Protein AF-R7FHX5-F1 (afdb_monomer)

Mean predicted aligned error: 8.5 Å

Nearest PDB structures (foldseek):
  3cyj-assembly1_A  TM=3.617E-01  e=2.387E-01  Rubrobacter xylanophilus DSM 9941
  2o3o-assembly4_F  TM=4.473E-01  e=1.887E+00  Bacillus subtilis
  4gsk-assembly1_Y  TM=3.388E-01  e=2.536E+00  Saccharomyces cerevisiae S288C

Secondary structure (DSSP, 8-state):
--HHHHHHHHHHHHHHHHHHHHHHHHHHHHHHHHHHH-SS-EEEEEEEEE--EEEEEEETTEEEEEEE--EEEEEEEEEETTEEEEEEEEE-HHHHHH--TT-EET---

Sequence (109 aa):
MKSEKGIIEIFVIGIVIILFIILFTAIGIMIKEEKDYGVKEGQVVDKDYRSAYTTMMSCGKSLIPQYHPESYRIQIQKEIDGKIKSIWVTVDRDTYHKINLGDYYNGME

pLDDT: mean 89.9, std 10.21, range [44.06, 97.56]

Radius of gyration: 21.94 Å; Cα contacts (8 Å, |Δi|>4): 135; chains: 1; bounding box: 64×32×44 Å

Solvent-accessible surface area (backbone atoms only — not comparable to full-atom values): 6445 Å² total; per-residue (Å²): 127,73,65,66,57,54,53,52,51,55,52,49,52,52,51,52,51,51,52,49,52,54,51,53,52,53,52,51,49,54,56,46,53,57,58,75,60,55,74,89,42,26,34,24,76,46,77,50,79,44,76,60,51,72,48,75,44,78,56,92,95,43,75,44,80,44,80,44,74,62,45,36,33,37,29,28,32,42,77,54,97,94,36,83,45,74,50,80,43,80,50,55,68,67,58,55,74,70,58,52,78,70,40,68,41,77,64,83,130

Foldseek 3Di:
DVPVVVVVVVVVVVVVVVVVVVVVVVVVVVVCLVVQVPPPKAFFADKDKDDKDWDWDDDPPDTDIDTDHIWIKTKGWDDDPNDIGIDIDTDDPVCRVPDDGGDIPPDDD

Structure (mmCIF, N/CA/C/O backbone):
data_AF-R7FHX5-F1
#
_entry.id   AF-R7FHX5-F1
#
loop_
_atom_site.group_PDB
_atom_site.id
_atom_site.type_symbol
_atom_site.label_atom_id
_atom_site.label_alt_id
_atom_site.label_comp_id
_atom_site.label_asym_id
_atom_site.label_entity_id
_atom_site.label_seq_id
_atom_site.pdbx_PDB_ins_code
_atom_site.Cartn_x
_atom_site.Cartn_y
_atom_site.Cartn_z
_atom_site.occupancy
_atom_site.B_iso_or_equiv
_atom_site.auth_seq_id
_atom_site.auth_comp_id
_atom_site.auth_asym_id
_atom_site.auth_atom_id
_atom_site.pdbx_PDB_model_num
ATOM 1 N N . MET A 1 1 ? 46.846 21.046 -12.347 1.00 50.06 1 MET A N 1
ATOM 2 C CA . MET A 1 1 ? 45.880 19.967 -12.667 1.00 50.06 1 MET A CA 1
ATOM 3 C C . MET A 1 1 ? 45.615 18.942 -11.552 1.00 50.06 1 MET A C 1
ATOM 5 O O . MET A 1 1 ? 44.652 18.205 -11.694 1.00 50.06 1 MET A O 1
ATOM 9 N N . LYS A 1 2 ? 46.390 18.856 -10.448 1.00 52.00 2 LYS A N 1
ATOM 10 C CA . LYS A 1 2 ? 46.066 17.947 -9.317 1.00 52.00 2 LYS A CA 1
ATOM 11 C C . LYS A 1 2 ? 45.075 18.525 -8.284 1.00 52.00 2 LYS A C 1
ATOM 13 O O . LYS A 1 2 ? 44.373 17.740 -7.663 1.00 52.00 2 LYS A O 1
ATOM 18 N N . SER A 1 3 ? 44.993 19.850 -8.098 1.00 61.25 3 SER A N 1
ATOM 19 C CA . SER A 1 3 ? 44.153 20.444 -7.036 1.00 61.25 3 SER A CA 1
ATOM 20 C C . SER A 1 3 ? 42.660 20.504 -7.377 1.00 61.25 3 SER A C 1
ATOM 22 O O . SER A 1 3 ? 41.838 20.242 -6.509 1.00 61.25 3 SER A O 1
ATOM 24 N N . GLU A 1 4 ? 42.295 20.774 -8.633 1.00 62.59 4 GLU A N 1
ATOM 25 C CA . GLU A 1 4 ? 40.886 20.851 -9.062 1.00 62.59 4 GLU A CA 1
ATOM 26 C C . GLU A 1 4 ? 40.170 19.502 -8.936 1.00 62.59 4 GLU A C 1
ATOM 28 O O . GLU A 1 4 ? 39.026 19.437 -8.495 1.00 62.59 4 GLU A O 1
ATOM 33 N N . LYS A 1 5 ? 40.876 18.407 -9.242 1.00 65.94 5 LYS A N 1
ATOM 34 C CA . LYS A 1 5 ? 40.328 17.049 -9.167 1.00 65.94 5 LYS A CA 1
ATOM 35 C C . LYS A 1 5 ? 40.000 16.635 -7.724 1.00 65.94 5 LYS A C 1
ATOM 37 O O . LYS A 1 5 ? 38.936 16.078 -7.486 1.00 65.94 5 LYS A O 1
ATOM 42 N N . GLY A 1 6 ? 40.863 16.986 -6.765 1.00 70.56 6 GLY A N 1
ATOM 43 C CA . GLY A 1 6 ? 40.639 16.701 -5.341 1.00 70.56 6 GLY A CA 1
ATOM 44 C C . GLY A 1 6 ? 39.491 17.510 -4.725 1.00 70.56 6 GLY A C 1
ATOM 45 O O . GLY A 1 6 ? 38.754 16.994 -3.892 1.00 70.56 6 GLY A O 1
ATOM 46 N N . ILE A 1 7 ? 39.284 18.756 -5.169 1.00 77.50 7 ILE A N 1
ATOM 47 C CA . ILE A 1 7 ? 38.143 19.578 -4.728 1.00 77.50 7 ILE A CA 1
ATOM 48 C C . ILE A 1 7 ? 36.823 18.982 -5.235 1.00 77.50 7 ILE A C 1
ATOM 50 O O . ILE A 1 7 ? 35.862 18.882 -4.473 1.00 77.50 7 ILE A O 1
ATOM 54 N N . ILE A 1 8 ? 36.787 18.541 -6.497 1.00 81.56 8 ILE A N 1
ATOM 55 C CA . ILE A 1 8 ? 35.609 17.884 -7.078 1.00 81.56 8 ILE A CA 1
ATOM 56 C C . ILE A 1 8 ? 35.305 16.572 -6.343 1.00 81.56 8 ILE A C 1
ATOM 58 O O . ILE A 1 8 ? 34.150 16.324 -6.015 1.00 81.56 8 ILE A O 1
ATOM 62 N N . GLU A 1 9 ? 36.313 15.755 -6.025 1.00 81.75 9 GLU A N 1
ATOM 63 C CA . GLU A 1 9 ? 36.123 14.504 -5.273 1.00 81.75 9 GLU A CA 1
ATOM 64 C C . GLU A 1 9 ? 35.524 14.744 -3.877 1.00 81.75 9 GLU A C 1
ATOM 66 O O . GLU A 1 9 ? 34.559 14.076 -3.506 1.00 81.75 9 GLU A O 1
ATOM 71 N N . ILE A 1 10 ? 36.017 15.738 -3.130 1.00 86.12 10 ILE A N 1
ATOM 72 C CA . ILE A 1 10 ? 35.458 16.108 -1.817 1.00 86.12 10 ILE A CA 1
ATOM 73 C C . ILE A 1 10 ? 34.006 16.586 -1.954 1.00 86.12 10 ILE A C 1
ATOM 75 O O . ILE A 1 10 ? 33.146 16.205 -1.157 1.00 86.12 10 ILE A O 1
ATOM 79 N N . PHE A 1 11 ? 33.713 17.385 -2.981 1.00 87.38 11 PHE A N 1
ATOM 80 C CA . PHE A 1 11 ? 32.363 17.875 -3.245 1.00 87.38 11 PHE A CA 1
ATOM 81 C C . PHE A 1 11 ? 31.393 16.734 -3.593 1.00 87.38 11 PHE A C 1
ATOM 83 O O . PHE A 1 11 ? 30.284 16.675 -3.061 1.00 87.38 11 PHE A O 1
ATOM 90 N N . VAL A 1 12 ? 31.832 15.780 -4.419 1.00 91.19 12 VAL A N 1
ATOM 91 C CA . VAL A 1 12 ? 31.056 14.581 -4.767 1.00 91.19 12 VAL A CA 1
ATOM 92 C C . VAL A 1 12 ? 30.789 13.724 -3.530 1.00 91.19 12 VAL A C 1
ATOM 94 O O . VAL A 1 12 ? 29.648 13.324 -3.317 1.00 91.19 12 VAL A O 1
ATOM 97 N N . ILE A 1 13 ? 31.793 13.485 -2.679 1.00 92.31 13 ILE A N 1
ATOM 98 C CA . ILE A 1 13 ? 31.612 12.734 -1.424 1.00 92.31 13 ILE A CA 1
ATOM 99 C C . ILE A 1 13 ? 30.574 13.423 -0.527 1.00 92.31 13 ILE A C 1
ATOM 101 O O . ILE A 1 13 ? 29.687 12.755 0.005 1.00 92.31 13 ILE A O 1
ATOM 105 N N . GLY A 1 14 ? 30.632 14.753 -0.410 1.00 92.56 14 GLY A N 1
ATOM 106 C CA . GLY A 1 14 ? 29.643 15.533 0.336 1.00 92.56 14 GLY A CA 1
ATOM 107 C C . GLY A 1 14 ? 28.217 15.345 -0.192 1.00 92.56 14 GLY A C 1
ATOM 108 O O . GLY A 1 14 ? 27.305 15.077 0.591 1.00 92.56 14 GLY A O 1
ATOM 109 N N . ILE A 1 15 ? 28.025 15.405 -1.515 1.00 94.94 15 ILE A N 1
ATOM 110 C CA . ILE A 1 15 ? 26.717 15.158 -2.147 1.00 94.94 15 ILE A CA 1
ATOM 111 C C . ILE A 1 15 ? 26.230 13.737 -1.863 1.00 94.94 15 ILE A C 1
ATOM 113 O O . ILE A 1 15 ? 25.072 13.555 -1.493 1.00 94.94 15 ILE A O 1
ATOM 117 N N . VAL A 1 16 ? 27.098 12.732 -2.002 1.00 95.00 16 VAL A N 1
ATOM 118 C CA . VAL A 1 16 ? 26.730 11.335 -1.737 1.00 95.00 16 VAL A CA 1
ATOM 119 C C . VAL A 1 16 ? 26.266 11.163 -0.288 1.00 95.00 16 VAL A C 1
ATOM 121 O O . VAL A 1 16 ? 25.229 10.547 -0.057 1.00 95.00 16 VAL A O 1
ATOM 124 N N . ILE A 1 17 ? 26.962 11.762 0.685 1.00 95.06 17 ILE A N 1
ATOM 125 C CA . ILE A 1 17 ? 26.559 11.718 2.100 1.00 95.06 17 ILE A CA 1
ATOM 126 C C . ILE A 1 17 ? 25.185 12.369 2.306 1.00 95.06 17 ILE A C 1
ATOM 128 O O . ILE A 1 17 ? 24.333 11.789 2.978 1.00 95.06 17 ILE A O 1
ATOM 132 N N . ILE A 1 18 ? 24.936 13.536 1.705 1.00 96.19 18 ILE A N 1
ATOM 133 C CA . ILE A 1 18 ? 23.635 14.218 1.798 1.00 96.19 18 ILE A CA 1
ATOM 134 C C . ILE A 1 18 ? 22.519 13.343 1.211 1.00 96.19 18 ILE A C 1
ATOM 136 O O . ILE A 1 18 ? 21.469 13.196 1.835 1.00 96.19 18 ILE A O 1
ATOM 140 N N . LEU A 1 19 ? 22.751 12.713 0.055 1.00 95.50 19 LEU A N 1
ATOM 141 C CA . LEU A 1 19 ? 21.788 11.795 -0.560 1.00 95.50 19 LEU A CA 1
ATOM 142 C C . LEU A 1 19 ? 21.489 10.593 0.341 1.00 95.50 19 LEU A C 1
ATOM 144 O O . LEU A 1 19 ? 20.326 10.218 0.485 1.00 95.50 19 LEU A O 1
ATOM 148 N N . PHE A 1 20 ? 22.505 10.025 0.998 1.00 95.19 20 PHE A N 1
ATOM 149 C CA . PHE A 1 20 ? 22.297 8.956 1.974 1.00 95.19 20 PHE A CA 1
ATOM 150 C C . PHE A 1 20 ? 21.469 9.424 3.171 1.00 95.19 20 PHE A C 1
ATOM 152 O O . PHE A 1 20 ? 20.542 8.722 3.565 1.00 95.19 20 PHE A O 1
ATOM 159 N N . ILE A 1 21 ? 21.748 10.606 3.728 1.00 95.50 21 ILE A N 1
ATOM 160 C CA . ILE A 1 21 ? 20.969 11.156 4.847 1.00 95.50 21 ILE A CA 1
ATOM 161 C C . ILE A 1 21 ? 19.498 11.310 4.448 1.00 95.50 21 ILE A C 1
ATOM 163 O O . ILE A 1 21 ? 18.626 10.879 5.197 1.00 95.50 21 ILE A O 1
ATOM 167 N N . ILE A 1 22 ? 19.217 11.863 3.263 1.00 95.88 22 ILE A N 1
ATOM 168 C CA . ILE A 1 22 ? 17.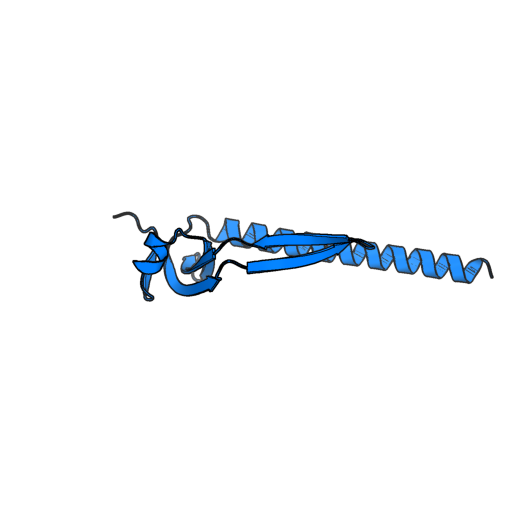848 12.014 2.742 1.00 95.88 22 ILE A CA 1
ATOM 169 C C . ILE A 1 22 ? 17.170 10.648 2.563 1.00 95.88 22 ILE A C 1
ATOM 171 O O . ILE A 1 22 ? 16.005 10.478 2.917 1.00 95.88 22 ILE A O 1
ATOM 175 N N . LEU A 1 23 ? 17.895 9.658 2.040 1.00 94.62 23 LEU A N 1
ATOM 176 C CA . LEU A 1 23 ? 17.366 8.308 1.869 1.00 94.62 23 LEU A CA 1
ATOM 177 C C . LEU A 1 23 ? 16.994 7.677 3.220 1.00 94.62 23 LEU A C 1
ATOM 179 O O . LEU A 1 23 ? 15.892 7.152 3.374 1.00 94.62 23 LEU A O 1
ATOM 183 N N . PHE A 1 24 ? 17.883 7.756 4.213 1.00 94.12 24 PHE A N 1
ATOM 184 C CA . PHE A 1 24 ? 17.634 7.199 5.544 1.00 94.12 24 PHE A CA 1
ATOM 185 C C . PHE A 1 24 ? 16.500 7.917 6.279 1.00 94.12 24 PHE A C 1
ATOM 187 O O . PHE A 1 24 ? 15.690 7.253 6.928 1.00 94.12 24 PHE A O 1
ATOM 194 N N . THR A 1 25 ? 16.398 9.245 6.171 1.00 93.38 25 THR A N 1
ATOM 195 C CA . THR A 1 25 ? 15.290 9.989 6.787 1.00 93.38 25 THR A CA 1
ATOM 196 C C . THR A 1 25 ? 13.952 9.627 6.148 1.00 93.38 25 THR A C 1
ATOM 198 O O . THR A 1 25 ? 12.995 9.386 6.880 1.00 93.38 25 THR A O 1
ATOM 201 N N . ALA A 1 26 ? 13.883 9.492 4.819 1.00 91.62 26 ALA A N 1
ATOM 202 C CA . ALA A 1 26 ? 12.669 9.062 4.124 1.00 91.62 26 ALA A CA 1
ATOM 203 C C . ALA A 1 26 ? 12.217 7.653 4.553 1.00 91.62 26 ALA A C 1
ATOM 205 O O . ALA A 1 26 ? 11.041 7.445 4.854 1.00 91.62 26 ALA A O 1
ATOM 206 N N . ILE A 1 27 ? 13.152 6.699 4.652 1.00 91.94 27 ILE A N 1
ATOM 207 C CA . ILE A 1 27 ? 12.862 5.342 5.146 1.00 91.94 27 ILE A CA 1
ATOM 208 C C . ILE A 1 27 ? 12.362 5.390 6.597 1.00 91.94 27 ILE A C 1
ATOM 210 O O . ILE A 1 27 ? 11.373 4.738 6.933 1.00 91.94 27 ILE A O 1
ATOM 214 N N . GLY A 1 28 ? 13.008 6.190 7.452 1.00 89.56 28 GLY A N 1
ATOM 215 C CA . GLY A 1 28 ? 12.611 6.355 8.850 1.00 89.56 28 GLY A CA 1
ATOM 216 C C . GLY A 1 28 ? 11.200 6.925 9.014 1.00 89.56 28 GLY A C 1
ATOM 217 O O . GLY A 1 28 ? 10.456 6.460 9.877 1.00 89.56 28 GLY A O 1
ATOM 218 N N . ILE A 1 29 ? 10.810 7.885 8.170 1.00 88.25 29 ILE A N 1
ATOM 219 C CA . ILE A 1 29 ? 9.453 8.450 8.158 1.00 88.25 29 ILE A CA 1
ATOM 220 C C . ILE A 1 29 ? 8.429 7.378 7.770 1.00 88.25 29 ILE A C 1
ATOM 222 O O . ILE A 1 29 ? 7.463 7.201 8.505 1.00 88.25 29 ILE A O 1
ATOM 226 N N . MET A 1 30 ? 8.663 6.613 6.696 1.00 84.38 30 MET A N 1
ATOM 227 C CA . MET A 1 30 ? 7.728 5.560 6.264 1.00 84.38 30 MET A CA 1
ATOM 228 C C . MET A 1 30 ? 7.503 4.492 7.343 1.00 84.38 30 MET A C 1
ATOM 230 O O . MET A 1 30 ? 6.364 4.134 7.636 1.00 84.38 30 MET A O 1
ATOM 234 N N . ILE A 1 31 ? 8.577 4.015 7.983 1.00 86.06 31 ILE A N 1
ATOM 235 C CA . ILE A 1 31 ? 8.477 3.026 9.071 1.00 86.06 31 ILE A CA 1
ATOM 236 C C . ILE A 1 31 ? 7.707 3.608 10.261 1.00 86.06 31 ILE A C 1
ATOM 238 O O . ILE A 1 31 ? 6.905 2.915 10.892 1.00 86.06 31 ILE A O 1
ATOM 242 N N . LYS A 1 32 ? 7.954 4.882 10.584 1.00 86.00 32 LYS A N 1
ATOM 243 C CA . LYS A 1 32 ? 7.256 5.563 11.670 1.00 86.00 32 LYS A CA 1
ATOM 244 C C . LYS A 1 32 ? 5.767 5.701 11.368 1.00 86.00 32 LYS A C 1
ATOM 246 O O . LYS A 1 32 ? 4.976 5.396 12.245 1.00 86.00 32 LYS A O 1
ATOM 251 N N . GLU A 1 33 ? 5.382 6.108 10.162 1.00 82.44 33 GLU A N 1
ATOM 252 C CA . GLU A 1 33 ? 3.971 6.224 9.772 1.00 82.44 33 GLU A CA 1
ATOM 253 C C . GLU A 1 33 ? 3.231 4.889 9.886 1.00 82.44 33 GLU A C 1
ATOM 255 O O . GLU A 1 33 ? 2.134 4.845 10.442 1.00 82.44 33 GLU A O 1
ATOM 260 N N . GLU A 1 34 ? 3.847 3.793 9.437 1.00 82.88 34 GLU A N 1
ATOM 261 C CA . GLU A 1 34 ? 3.252 2.460 9.552 1.00 82.88 34 GLU A CA 1
ATOM 262 C C . GLU A 1 34 ? 3.094 2.028 11.018 1.00 82.88 34 GLU A C 1
ATOM 264 O O . GLU A 1 34 ? 2.044 1.513 11.408 1.00 82.88 34 GLU A O 1
ATOM 269 N N . LYS A 1 35 ? 4.099 2.298 11.859 1.00 85.25 35 LYS A N 1
ATOM 270 C CA . LYS A 1 35 ? 4.038 2.007 13.298 1.00 85.25 35 LYS A CA 1
ATOM 271 C C . LYS A 1 35 ? 3.013 2.879 14.027 1.00 85.25 35 LYS A C 1
ATOM 273 O O . LYS A 1 35 ? 2.276 2.376 14.872 1.00 85.25 35 LYS A O 1
ATOM 278 N N . ASP A 1 36 ? 2.963 4.164 13.698 1.00 86.56 36 ASP A N 1
ATOM 279 C CA . ASP A 1 36 ? 2.087 5.165 14.308 1.00 86.56 36 ASP A CA 1
ATOM 280 C C . ASP A 1 36 ? 0.612 4.979 13.911 1.00 86.56 36 ASP A C 1
ATOM 282 O O . ASP A 1 36 ? -0.268 5.535 14.573 1.00 86.56 36 ASP A O 1
ATOM 286 N N . TYR A 1 37 ? 0.331 4.245 12.826 1.00 87.81 37 TYR A N 1
ATOM 287 C CA . TYR A 1 37 ? -1.025 3.829 12.458 1.00 87.81 37 TYR A CA 1
ATOM 288 C C . TYR A 1 37 ? -1.517 2.651 13.322 1.00 87.81 37 TYR A C 1
ATOM 290 O O . TYR A 1 37 ? -2.712 2.526 13.607 1.00 87.81 37 TYR A O 1
ATOM 298 N N . GLY A 1 38 ? -0.594 1.802 13.784 1.00 88.38 38 GLY A N 1
ATOM 299 C CA . GLY A 1 38 ? -0.891 0.653 14.633 1.00 88.38 38 GLY A CA 1
ATOM 300 C C . GLY A 1 38 ? -1.660 -0.442 13.890 1.00 88.38 38 GLY A C 1
ATOM 301 O O . GLY A 1 38 ? -1.289 -0.845 12.787 1.00 88.38 38 GLY A O 1
ATOM 302 N N . VAL A 1 39 ? -2.730 -0.955 14.507 1.00 90.12 39 VAL A N 1
ATOM 303 C CA . VAL A 1 39 ? -3.589 -1.981 13.893 1.00 90.12 39 VAL A CA 1
ATOM 304 C C . VAL A 1 39 ? -4.201 -1.438 12.599 1.00 90.12 39 VAL A C 1
ATOM 306 O O . VAL A 1 39 ? -4.813 -0.366 12.593 1.00 90.12 39 VAL A O 1
ATOM 309 N N . LYS A 1 40 ? -4.030 -2.185 11.502 1.00 92.00 40 LYS A N 1
ATOM 310 C CA . LYS A 1 40 ? -4.524 -1.844 10.159 1.00 92.00 40 LYS A CA 1
ATOM 311 C C . LYS A 1 40 ? -6.035 -2.074 10.071 1.00 92.00 40 LYS A C 1
ATOM 313 O O . LYS A 1 40 ? -6.489 -3.061 9.504 1.00 92.00 40 LYS A O 1
ATOM 318 N N . GLU A 1 41 ? -6.779 -1.153 10.660 1.00 93.88 41 GLU A N 1
ATOM 319 C CA . GLU A 1 41 ? -8.241 -1.062 10.659 1.00 93.88 41 GLU A CA 1
ATOM 320 C C . GLU A 1 41 ? -8.656 0.392 10.368 1.00 93.88 41 GLU A C 1
ATOM 322 O O . GLU A 1 41 ? -7.836 1.316 10.476 1.00 93.88 41 GLU A O 1
ATOM 327 N N . GLY A 1 42 ? -9.908 0.611 9.985 1.00 94.69 42 GLY A N 1
ATOM 328 C CA . GLY A 1 42 ? -10.435 1.955 9.756 1.00 94.69 42 GLY A CA 1
ATOM 329 C C . GLY A 1 42 ? -11.466 2.012 8.642 1.00 94.69 42 GLY A C 1
ATOM 330 O O . GLY A 1 42 ? -11.724 1.026 7.954 1.00 94.69 42 GLY A O 1
ATOM 331 N N . GLN A 1 43 ? -12.034 3.197 8.443 1.00 96.88 43 GLN A N 1
ATOM 332 C CA . GLN A 1 43 ? -12.978 3.442 7.366 1.00 96.88 43 GLN A CA 1
ATOM 333 C C . GLN A 1 43 ? -12.260 3.418 6.016 1.00 96.88 43 GLN A C 1
ATOM 335 O O . GLN A 1 43 ? -11.229 4.070 5.846 1.00 96.88 43 GLN A O 1
ATOM 340 N N . VAL A 1 44 ? -12.804 2.683 5.052 1.00 97.00 44 VAL A N 1
ATOM 341 C CA . VAL A 1 44 ? -12.292 2.655 3.683 1.00 97.00 44 VAL A CA 1
ATOM 342 C C . VAL A 1 44 ? -12.654 3.960 2.990 1.00 97.00 44 VAL A C 1
ATOM 344 O O . VAL A 1 44 ? -13.829 4.285 2.835 1.00 97.00 44 VAL A O 1
ATOM 347 N N . VAL A 1 45 ? -11.641 4.697 2.549 1.00 97.38 45 VAL A N 1
ATOM 348 C CA . VAL A 1 45 ? -11.807 5.996 1.880 1.00 97.38 45 VAL A CA 1
ATOM 349 C C . VAL A 1 45 ? -11.445 5.953 0.401 1.00 97.38 45 VAL A C 1
ATOM 351 O O . VAL A 1 45 ? -11.926 6.792 -0.354 1.00 97.38 45 VAL A O 1
ATOM 354 N N . ASP A 1 46 ? -10.645 4.970 -0.022 1.00 97.56 46 ASP A N 1
ATOM 355 C CA . ASP A 1 46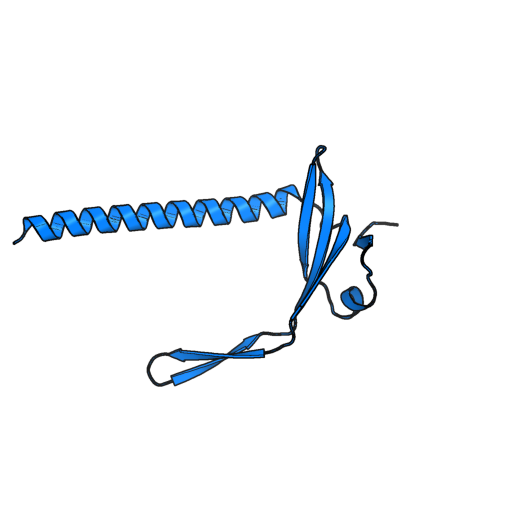 ? -10.250 4.806 -1.423 1.00 97.56 46 ASP A CA 1
ATOM 356 C C . ASP A 1 46 ? -9.884 3.349 -1.761 1.00 97.56 46 ASP A C 1
ATOM 358 O O . ASP A 1 46 ? -9.656 2.519 -0.871 1.00 97.56 46 ASP A O 1
ATOM 362 N N . LYS A 1 47 ? -9.833 3.026 -3.058 1.00 97.38 47 LYS A N 1
ATOM 363 C CA . LYS A 1 47 ? -9.519 1.700 -3.604 1.00 97.38 47 LYS A CA 1
ATOM 364 C C . LYS A 1 47 ? -8.650 1.830 -4.863 1.00 97.38 47 LYS A C 1
ATOM 366 O O . LYS A 1 47 ? -9.034 2.484 -5.821 1.00 97.38 47 LYS A O 1
ATOM 371 N N . ASP A 1 48 ? -7.531 1.110 -4.907 1.00 97.19 48 ASP A N 1
ATOM 372 C CA . ASP A 1 48 ? -6.584 1.069 -6.035 1.00 97.19 48 ASP A CA 1
ATOM 373 C C . ASP A 1 48 ? -6.429 -0.378 -6.522 1.00 97.19 48 ASP A C 1
ATOM 375 O O . ASP A 1 48 ? -6.094 -1.276 -5.745 1.00 97.19 48 ASP A O 1
ATOM 379 N N . TYR A 1 49 ? -6.697 -0.611 -7.807 1.00 96.31 49 TYR A N 1
ATOM 380 C CA . TYR A 1 49 ? -6.485 -1.901 -8.465 1.00 96.31 49 TYR A CA 1
ATOM 381 C C . TYR A 1 49 ? -5.425 -1.757 -9.549 1.00 96.31 49 TYR A C 1
ATOM 383 O O . TYR A 1 49 ? -5.512 -0.893 -10.423 1.00 96.31 49 TYR A O 1
AT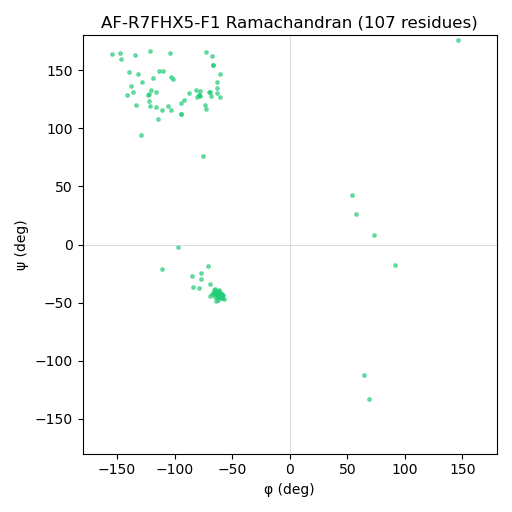OM 391 N N . ARG A 1 50 ? -4.456 -2.671 -9.533 1.00 95.25 50 ARG A N 1
ATOM 392 C CA . ARG A 1 50 ? -3.454 -2.806 -10.587 1.00 95.25 50 ARG A CA 1
ATOM 393 C C . ARG A 1 50 ? -3.522 -4.204 -11.166 1.00 95.25 50 ARG A C 1
ATOM 395 O O . ARG A 1 50 ? -3.302 -5.185 -10.460 1.00 95.25 50 ARG A O 1
ATOM 402 N N . SER A 1 51 ? -3.804 -4.278 -12.463 1.00 94.75 51 SER A N 1
ATOM 403 C CA . SER A 1 51 ? -3.750 -5.540 -13.199 1.00 94.75 51 SER A CA 1
ATOM 404 C C . SER A 1 51 ? -2.316 -6.055 -13.278 1.00 94.75 51 SER A C 1
ATOM 406 O O . SER A 1 51 ? -1.377 -5.265 -13.208 1.00 94.75 51 SER A O 1
ATOM 408 N N . ALA A 1 52 ? -2.145 -7.367 -13.432 1.00 95.81 52 ALA A N 1
ATOM 409 C CA . ALA A 1 52 ? -0.832 -7.957 -13.655 1.00 95.81 52 ALA A CA 1
ATOM 410 C C . ALA A 1 52 ? -0.234 -7.458 -14.980 1.00 95.81 52 ALA A C 1
ATOM 412 O O . ALA A 1 52 ? -0.923 -7.353 -15.996 1.00 95.81 52 ALA A O 1
ATOM 413 N N . TYR A 1 53 ? 1.064 -7.173 -1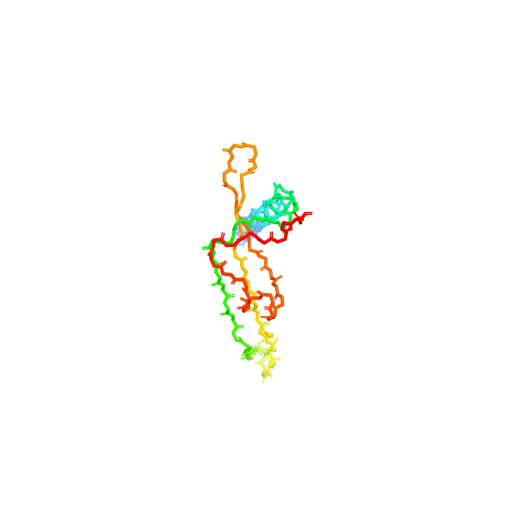4.984 1.00 93.94 53 TYR A N 1
ATOM 414 C CA . TYR A 1 53 ? 1.786 -6.746 -16.181 1.00 93.94 53 TYR A CA 1
ATOM 415 C C . TYR A 1 53 ? 3.229 -7.241 -16.147 1.00 93.94 53 TYR A C 1
ATOM 417 O O . TYR A 1 53 ? 3.741 -7.677 -15.122 1.00 93.94 53 TYR A O 1
ATOM 425 N N . THR A 1 54 ? 3.907 -7.198 -17.291 1.00 95.62 54 THR A N 1
ATOM 426 C CA . THR A 1 54 ? 5.324 -7.563 -17.395 1.00 95.62 54 THR A CA 1
ATOM 427 C C . THR A 1 54 ? 6.090 -6.385 -17.968 1.00 95.62 54 THR A C 1
ATOM 429 O O . THR A 1 54 ? 5.714 -5.849 -19.009 1.00 95.62 54 THR A O 1
ATOM 432 N N . THR A 1 55 ? 7.166 -5.978 -17.300 1.00 94.94 55 THR A N 1
ATOM 433 C CA . THR A 1 55 ? 8.099 -4.973 -17.820 1.00 94.94 55 THR A CA 1
ATOM 434 C C . THR A 1 55 ? 9.342 -5.654 -18.366 1.00 94.94 55 THR A C 1
ATOM 436 O O . THR A 1 55 ? 9.830 -6.618 -17.784 1.00 94.94 55 THR A O 1
ATOM 439 N N . MET A 1 56 ? 9.887 -5.147 -19.468 1.00 94.69 56 MET A N 1
ATOM 440 C CA . MET A 1 56 ? 11.147 -5.646 -20.019 1.00 94.69 56 MET A CA 1
ATOM 441 C C . MET A 1 56 ? 12.292 -4.778 -19.498 1.00 94.69 56 MET A C 1
ATOM 443 O O . MET A 1 56 ? 12.389 -3.605 -19.855 1.00 94.69 56 MET A O 1
ATOM 447 N N . MET A 1 57 ? 13.158 -5.340 -18.654 1.00 91.94 57 MET A N 1
ATOM 448 C CA . MET A 1 57 ? 14.358 -4.657 -18.175 1.00 91.94 57 MET A CA 1
ATOM 449 C C . MET A 1 57 ? 15.535 -4.981 -19.094 1.00 91.94 57 MET A C 1
ATOM 451 O O . MET A 1 57 ? 15.876 -6.146 -19.298 1.00 91.94 57 MET A O 1
ATOM 455 N N . SER A 1 58 ? 16.173 -3.948 -19.639 1.00 90.50 58 SER A N 1
ATOM 456 C CA . SER A 1 58 ? 17.402 -4.122 -20.412 1.00 90.50 58 SER A CA 1
ATOM 457 C C . SER A 1 58 ? 18.598 -4.308 -19.480 1.00 90.50 58 SER A C 1
ATOM 459 O O . SER A 1 58 ? 18.826 -3.501 -18.578 1.00 90.50 58 SER A O 1
ATOM 461 N N . CYS A 1 59 ? 19.375 -5.364 -19.713 1.00 85.00 59 CYS A N 1
ATOM 462 C CA . CYS A 1 59 ? 20.656 -5.609 -19.066 1.00 85.00 59 CYS A CA 1
ATOM 463 C C . CYS A 1 59 ? 21.705 -5.910 -20.147 1.00 85.00 59 CYS A C 1
ATOM 465 O O . CYS A 1 59 ? 21.832 -7.035 -20.639 1.0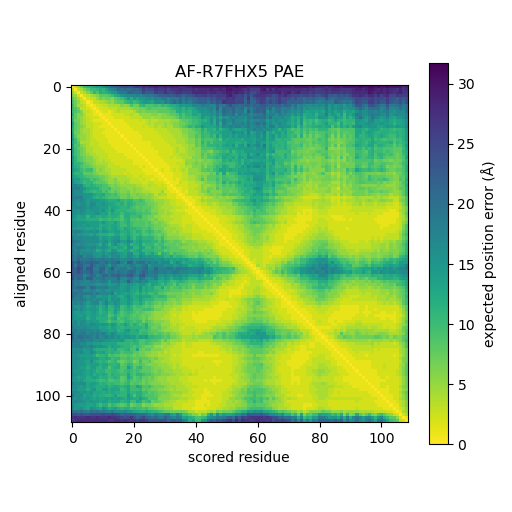0 85.00 59 CYS A O 1
ATOM 467 N N . GLY A 1 60 ? 22.431 -4.873 -20.574 1.00 88.56 60 GLY A N 1
ATOM 468 C CA . GLY A 1 60 ? 23.384 -4.970 -21.680 1.00 88.56 60 GLY A CA 1
ATOM 469 C C . GLY A 1 60 ? 22.689 -5.291 -23.007 1.00 88.56 60 GLY A C 1
ATOM 470 O O . GLY A 1 60 ? 21.963 -4.459 -23.541 1.00 88.56 60 GLY A O 1
ATOM 471 N N . LYS A 1 61 ? 22.934 -6.492 -23.550 1.00 89.75 61 LYS A N 1
ATOM 472 C CA . LYS A 1 61 ? 22.295 -6.997 -24.784 1.00 89.75 61 LYS A CA 1
ATOM 473 C C . LYS A 1 61 ? 21.085 -7.903 -24.521 1.00 89.75 61 LYS A C 1
ATOM 475 O O . LYS A 1 61 ? 20.471 -8.374 -25.473 1.00 89.75 61 LYS A O 1
ATOM 480 N N . SER A 1 62 ? 20.767 -8.170 -23.257 1.00 87.19 62 SER A N 1
ATOM 481 C CA . SER A 1 62 ? 19.692 -9.076 -22.861 1.00 87.19 62 SER A CA 1
ATOM 482 C C . SER A 1 62 ? 18.469 -8.295 -22.394 1.00 87.19 62 SER A C 1
ATOM 484 O O . SER A 1 62 ? 18.595 -7.264 -21.734 1.00 87.19 62 SER A O 1
ATOM 486 N N . LEU A 1 63 ? 17.283 -8.820 -22.698 1.00 93.94 63 LEU A N 1
ATOM 487 C CA . LEU A 1 63 ? 16.017 -8.340 -22.152 1.00 93.94 63 LEU A CA 1
ATOM 488 C C . LEU A 1 63 ? 15.522 -9.346 -21.116 1.00 93.94 63 LEU A C 1
ATOM 490 O O . LEU A 1 63 ? 15.290 -10.509 -21.439 1.00 93.94 63 LEU A O 1
ATOM 494 N N . ILE A 1 64 ? 15.377 -8.891 -19.877 1.00 93.38 64 ILE A N 1
ATOM 495 C CA . ILE A 1 64 ? 14.898 -9.706 -18.765 1.00 93.38 64 ILE A CA 1
ATOM 496 C C . ILE A 1 64 ? 13.439 -9.319 -18.499 1.00 93.38 64 ILE A C 1
ATOM 498 O O . ILE A 1 64 ? 13.182 -8.166 -18.135 1.00 93.38 64 ILE A O 1
ATOM 502 N N . PRO A 1 65 ? 12.474 -10.237 -18.685 1.00 94.81 65 PRO A N 1
ATOM 503 C CA . PRO A 1 65 ? 11.097 -9.980 -18.298 1.00 94.81 65 PRO A CA 1
ATOM 504 C C . PRO A 1 65 ? 10.990 -9.934 -16.771 1.00 94.81 65 PRO A C 1
ATOM 506 O O . PRO A 1 65 ? 11.473 -10.819 -16.067 1.00 94.81 65 PRO A O 1
ATOM 509 N N . GLN A 1 66 ? 10.336 -8.899 -16.260 1.00 93.94 66 GLN A N 1
ATOM 510 C CA . GLN A 1 66 ? 9.993 -8.734 -14.854 1.00 93.94 66 GLN A CA 1
ATOM 511 C C . GLN A 1 66 ? 8.476 -8.781 -14.728 1.00 93.94 66 GLN A C 1
ATOM 513 O O . GLN A 1 66 ? 7.781 -7.862 -15.163 1.00 93.94 66 GLN A O 1
ATOM 518 N N . TYR A 1 67 ? 7.974 -9.883 -14.177 1.00 94.12 67 TYR A N 1
ATOM 519 C CA . TYR A 1 67 ? 6.551 -10.072 -13.934 1.00 94.12 67 TYR A CA 1
ATOM 520 C C . TYR A 1 67 ? 6.118 -9.321 -12.672 1.00 94.12 67 TYR A C 1
ATOM 522 O O . TYR A 1 67 ? 6.709 -9.502 -11.607 1.00 94.12 67 TYR A O 1
ATOM 530 N N . HIS A 1 68 ? 5.065 -8.516 -12.795 1.00 92.81 68 HIS A N 1
ATOM 531 C CA . HIS A 1 68 ? 4.404 -7.819 -11.697 1.00 92.81 68 HIS A CA 1
ATOM 532 C C . HIS A 1 68 ? 3.018 -8.446 -11.503 1.00 92.81 68 HIS A C 1
ATOM 534 O O . HIS A 1 68 ? 2.197 -8.380 -12.425 1.00 92.81 68 HIS A O 1
ATOM 540 N N . PRO A 1 69 ? 2.745 -9.083 -10.349 1.00 93.38 69 PRO A N 1
ATOM 541 C CA . PRO A 1 69 ? 1.441 -9.677 -10.083 1.00 93.38 69 PRO A CA 1
ATOM 542 C C . PRO A 1 69 ? 0.355 -8.603 -9.947 1.00 93.38 69 PRO A C 1
ATOM 544 O O . PRO A 1 69 ? 0.643 -7.429 -9.707 1.00 93.38 69 PRO A O 1
ATOM 547 N N . GLU A 1 70 ? -0.903 -9.022 -10.073 1.00 95.62 70 GLU A N 1
ATOM 548 C CA . GLU A 1 70 ? -2.038 -8.155 -9.761 1.00 95.62 70 GLU A CA 1
ATOM 549 C C . GLU A 1 70 ? -2.006 -7.710 -8.290 1.00 95.62 70 GLU A C 1
ATOM 551 O O . GLU A 1 70 ? -1.547 -8.441 -7.408 1.00 95.62 70 GLU A O 1
ATOM 556 N N . SER A 1 71 ? -2.479 -6.495 -8.020 1.00 95.75 71 SER A N 1
ATOM 557 C CA . SER A 1 71 ? -2.490 -5.912 -6.681 1.00 95.75 71 SER A CA 1
ATOM 558 C C . SER A 1 71 ? -3.817 -5.219 -6.406 1.00 95.75 71 SER A C 1
ATOM 560 O O . SER A 1 71 ? -4.292 -4.412 -7.207 1.00 95.75 71 SER A O 1
ATOM 562 N N . TYR A 1 72 ? -4.387 -5.529 -5.244 1.00 97.31 72 TYR A N 1
ATOM 563 C CA . TYR A 1 72 ? -5.621 -4.953 -4.735 1.00 97.31 72 TYR A CA 1
ATOM 564 C C . TYR A 1 72 ? -5.301 -4.192 -3.456 1.00 97.31 72 TYR A C 1
ATOM 566 O O . TYR A 1 72 ? -4.8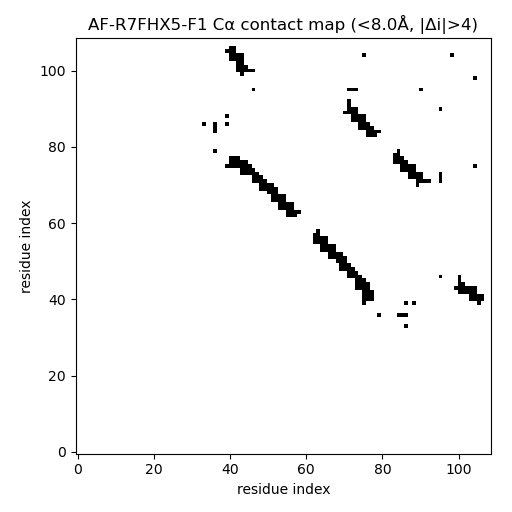09 -4.774 -2.488 1.00 97.31 72 TYR A O 1
ATOM 574 N N . ARG A 1 73 ? -5.536 -2.883 -3.449 1.00 96.94 73 ARG A N 1
ATOM 575 C CA . ARG A 1 73 ? -5.199 -2.020 -2.318 1.00 96.94 73 ARG A CA 1
ATOM 576 C C . ARG A 1 73 ? -6.404 -1.193 -1.912 1.00 96.94 73 ARG A C 1
ATOM 578 O O . ARG A 1 73 ? -7.130 -0.682 -2.758 1.00 96.94 73 ARG A O 1
ATOM 585 N N . ILE A 1 74 ? -6.591 -1.036 -0.613 1.00 97.50 74 ILE A N 1
ATOM 586 C CA . ILE A 1 74 ? -7.590 -0.139 -0.034 1.00 97.50 74 ILE A CA 1
ATOM 587 C C . ILE A 1 74 ? -6.875 0.918 0.800 1.00 97.50 74 ILE A C 1
ATOM 589 O O . ILE A 1 74 ? -5.867 0.622 1.447 1.00 97.50 74 ILE A O 1
ATOM 593 N N . GLN A 1 75 ? -7.374 2.146 0.778 1.00 97.12 75 GLN A N 1
ATOM 594 C CA . GLN A 1 75 ? -6.945 3.178 1.709 1.00 97.12 75 GLN A CA 1
ATOM 595 C C . GLN A 1 75 ? -7.911 3.183 2.882 1.00 97.12 75 GLN A C 1
ATOM 597 O O . GLN A 1 75 ? -9.114 3.366 2.701 1.00 97.12 75 GLN A O 1
ATOM 602 N N . ILE A 1 76 ? -7.373 2.983 4.078 1.00 96.50 76 ILE A N 1
ATOM 603 C CA . ILE A 1 76 ? -8.130 3.023 5.326 1.00 96.50 76 ILE A CA 1
ATOM 604 C C . ILE A 1 76 ? -7.742 4.262 6.119 1.00 96.50 76 ILE A C 1
ATOM 606 O O . ILE A 1 76 ? -6.605 4.735 6.030 1.00 96.50 76 ILE A O 1
ATOM 610 N N . GLN A 1 77 ? -8.694 4.786 6.880 1.00 95.50 77 GLN A N 1
ATOM 611 C CA . GLN A 1 77 ? -8.532 5.988 7.676 1.00 95.50 77 GLN A CA 1
ATOM 612 C C . GLN A 1 77 ? -9.165 5.810 9.056 1.00 95.50 77 GLN A C 1
ATOM 614 O O . GLN A 1 77 ? -10.280 5.302 9.183 1.00 95.50 77 GLN A O 1
ATOM 619 N N . LYS A 1 78 ? -8.459 6.251 10.099 1.00 93.94 78 LYS A N 1
ATOM 620 C CA . LYS A 1 78 ? -9.003 6.346 11.457 1.00 93.94 78 LYS A CA 1
ATOM 621 C C . LYS A 1 78 ? -8.402 7.527 12.208 1.00 93.94 78 LYS A C 1
ATOM 623 O O . LYS A 1 78 ? -7.343 8.048 11.846 1.00 93.94 78 LYS A O 1
ATOM 628 N N . GLU A 1 79 ? -9.099 7.960 13.248 1.00 92.19 79 GLU A N 1
ATOM 629 C CA . GLU A 1 79 ? -8.603 8.988 14.152 1.00 92.19 79 GLU A CA 1
ATOM 630 C C . GLU A 1 79 ? -7.637 8.366 15.167 1.00 92.19 79 GLU A C 1
ATOM 632 O O . GLU A 1 79 ? -7.961 7.382 15.829 1.00 92.19 79 GLU A O 1
ATOM 637 N N . ILE A 1 80 ? -6.434 8.930 15.269 1.00 87.81 80 ILE A N 1
ATOM 638 C CA . ILE A 1 80 ? -5.401 8.538 16.231 1.00 87.81 80 ILE A CA 1
ATOM 639 C C . ILE A 1 80 ? -4.862 9.823 16.855 1.00 87.81 80 ILE A C 1
ATOM 641 O O . ILE A 1 80 ? -4.355 10.691 16.141 1.00 87.81 80 ILE A O 1
ATOM 645 N N . ASP A 1 81 ? -4.987 9.956 18.176 1.00 87.06 81 ASP A N 1
ATOM 646 C CA . ASP A 1 81 ? -4.568 11.141 18.940 1.00 87.06 81 ASP A CA 1
ATOM 647 C C . ASP A 1 81 ? -5.167 12.464 18.415 1.00 87.06 81 ASP A C 1
ATOM 649 O O . ASP A 1 81 ? -4.466 13.469 18.268 1.00 87.06 81 ASP A O 1
ATOM 653 N N . GLY A 1 82 ? -6.461 12.471 18.066 1.00 87.62 82 GLY A N 1
ATOM 654 C CA . GLY A 1 82 ? -7.146 13.665 17.549 1.00 87.62 82 GLY A CA 1
ATOM 655 C C . GLY A 1 82 ? -6.765 14.045 16.114 1.00 87.62 82 GLY A C 1
ATOM 656 O O . GLY A 1 82 ? -7.115 15.128 15.643 1.00 87.62 82 GLY A O 1
ATOM 657 N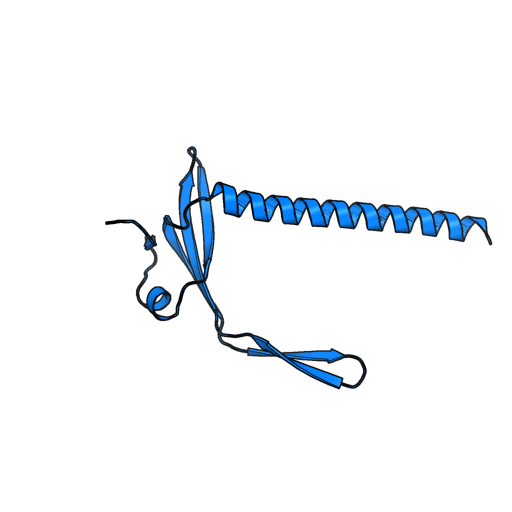 N . LYS A 1 83 ? -6.009 13.191 15.412 1.00 90.06 83 LYS A N 1
ATOM 658 C CA . LYS A 1 83 ? -5.615 13.393 14.016 1.00 90.06 83 LYS A CA 1
ATOM 659 C C . LYS A 1 83 ? -6.121 12.261 13.150 1.00 90.06 83 LYS A C 1
ATOM 661 O O . LYS A 1 83 ? -5.913 11.085 13.438 1.00 90.06 83 LYS A O 1
ATOM 666 N N . ILE A 1 84 ? -6.710 12.637 12.027 1.00 92.19 84 ILE A N 1
ATOM 667 C CA . ILE A 1 84 ? -7.086 11.697 10.987 1.00 92.19 84 ILE A CA 1
ATOM 668 C C . ILE A 1 84 ? -5.806 11.218 10.288 1.00 92.19 84 ILE A C 1
ATOM 670 O O . ILE A 1 84 ? -5.096 12.013 9.671 1.00 92.19 84 ILE A O 1
ATOM 674 N N . LYS A 1 85 ? -5.506 9.921 10.385 1.00 92.88 85 LYS A N 1
ATOM 675 C CA . LYS A 1 85 ? -4.398 9.277 9.665 1.00 92.88 85 LYS A CA 1
ATOM 676 C C . LYS A 1 85 ? -4.955 8.289 8.653 1.00 92.88 85 LYS A C 1
ATOM 678 O O . LYS A 1 85 ? -5.996 7.686 8.897 1.00 92.88 85 LYS A O 1
ATOM 683 N N . SER A 1 86 ? -4.250 8.095 7.542 1.00 93.94 86 SER A N 1
ATOM 684 C CA . SER A 1 86 ? -4.616 7.111 6.519 1.00 93.94 86 SER A CA 1
ATOM 685 C C . SER A 1 86 ? -3.430 6.251 6.112 1.00 93.94 86 SER A C 1
ATOM 687 O O . SER A 1 86 ? -2.315 6.766 6.040 1.00 93.94 86 SER A O 1
ATOM 689 N N . ILE A 1 87 ? -3.674 4.989 5.770 1.00 94.50 87 ILE A N 1
ATOM 690 C CA . ILE A 1 87 ? -2.659 4.0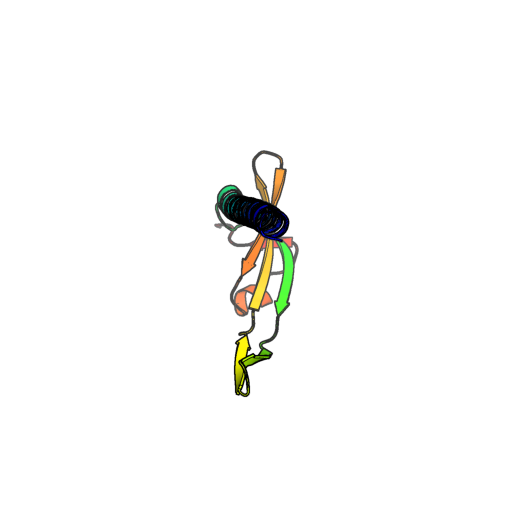75 5.238 1.00 94.50 87 ILE A CA 1
ATOM 691 C C . ILE A 1 87 ? -3.242 3.231 4.104 1.00 94.50 87 ILE A C 1
ATOM 693 O O . ILE A 1 87 ? -4.427 2.898 4.099 1.00 94.50 87 ILE A O 1
ATOM 697 N N . TRP A 1 88 ? -2.397 2.873 3.140 1.00 95.25 88 TRP A N 1
ATOM 698 C CA . TRP A 1 88 ? -2.744 1.908 2.104 1.00 95.25 88 TRP A CA 1
ATOM 699 C C . TRP A 1 88 ? -2.439 0.486 2.566 1.00 95.25 88 TRP A C 1
ATOM 701 O O . TRP A 1 88 ? -1.321 0.191 2.989 1.00 95.25 88 TRP A O 1
ATOM 711 N N . VAL A 1 89 ? -3.408 -0.409 2.412 1.00 94.44 89 VAL A N 1
ATOM 712 C CA . VAL A 1 89 ? -3.291 -1.821 2.777 1.00 94.44 89 VAL A CA 1
ATOM 713 C C . VAL A 1 89 ? -3.554 -2.678 1.550 1.00 94.44 89 VAL A C 1
ATOM 715 O O . VAL A 1 89 ? -4.548 -2.486 0.854 1.00 94.44 89 VAL A O 1
ATOM 718 N N . THR A 1 90 ? -2.654 -3.619 1.280 1.00 95.19 90 THR A N 1
ATOM 719 C CA . THR A 1 90 ? -2.875 -4.651 0.264 1.00 95.19 90 THR A CA 1
ATOM 720 C C . THR A 1 90 ? -3.793 -5.719 0.842 1.00 95.19 90 THR A C 1
ATOM 722 O O . THR A 1 90 ? -3.518 -6.243 1.920 1.00 95.19 90 THR A O 1
ATOM 725 N N . VAL A 1 91 ? -4.862 -6.038 0.123 1.00 95.25 91 VAL A N 1
ATOM 726 C CA . VAL A 1 91 ? -5.859 -7.049 0.493 1.00 95.25 91 VAL A CA 1
ATOM 727 C C . VAL A 1 91 ? -5.943 -8.117 -0.593 1.00 95.25 91 VAL A C 1
ATOM 729 O O . VAL A 1 91 ? -5.414 -7.946 -1.692 1.00 95.25 91 VAL A O 1
ATOM 732 N N . ASP A 1 92 ? -6.593 -9.237 -0.296 1.00 94.75 92 ASP A N 1
ATOM 733 C CA . ASP A 1 92 ? -6.917 -10.229 -1.314 1.00 94.75 92 ASP A CA 1
ATOM 734 C C . ASP A 1 92 ? -8.054 -9.745 -2.234 1.00 94.75 92 ASP A C 1
ATOM 736 O O . ASP A 1 92 ? -8.780 -8.785 -1.947 1.00 94.75 92 ASP A O 1
ATOM 740 N N . ARG A 1 93 ? -8.207 -10.441 -3.364 1.00 95.00 93 ARG A N 1
ATOM 741 C CA . ARG A 1 93 ? -9.214 -10.135 -4.380 1.00 95.00 93 ARG A CA 1
ATOM 742 C C . ARG A 1 93 ? -10.631 -10.161 -3.810 1.00 95.00 93 ARG A C 1
ATOM 744 O O . ARG A 1 93 ? -11.416 -9.272 -4.138 1.00 95.00 93 ARG A O 1
ATOM 751 N N . ASP A 1 94 ? -10.973 -11.146 -2.987 1.00 95.50 94 ASP A N 1
ATOM 752 C CA . ASP A 1 94 ? -12.342 -11.312 -2.500 1.00 95.50 94 ASP A CA 1
ATOM 753 C C . ASP A 1 94 ? -12.704 -10.188 -1.534 1.00 95.50 94 ASP A C 1
ATOM 755 O O . ASP A 1 94 ? -13.766 -9.578 -1.672 1.00 95.50 94 ASP A O 1
ATOM 759 N N . THR A 1 95 ? -11.800 -9.860 -0.611 1.00 94.44 95 THR A N 1
ATOM 760 C CA . THR A 1 95 ? -11.945 -8.713 0.292 1.00 94.44 95 THR A CA 1
ATOM 761 C C . THR A 1 95 ? -12.115 -7.419 -0.496 1.00 94.44 95 THR A C 1
ATOM 763 O O . THR A 1 95 ? -13.053 -6.667 -0.235 1.00 94.44 95 THR A O 1
ATOM 766 N N . TYR A 1 96 ? -11.282 -7.179 -1.516 1.00 96.00 96 TYR A N 1
ATOM 767 C CA . TYR A 1 96 ? -11.382 -5.976 -2.345 1.00 96.00 96 TYR A CA 1
ATOM 768 C C . TYR A 1 96 ? -12.735 -5.844 -3.046 1.00 96.00 96 TYR A C 1
ATOM 770 O O . TYR A 1 96 ? -13.280 -4.747 -3.113 1.00 96.00 96 TYR A O 1
ATOM 778 N N . HIS A 1 97 ? -13.289 -6.929 -3.589 1.00 95.88 97 HIS A N 1
ATOM 779 C CA . HIS A 1 97 ? -14.566 -6.863 -4.309 1.00 95.88 97 HIS A CA 1
ATOM 780 C C . HIS A 1 97 ? -15.776 -6.777 -3.372 1.00 95.88 97 HIS A C 1
ATOM 782 O O . HIS A 1 97 ? -16.813 -6.268 -3.788 1.00 95.88 97 HIS A O 1
ATOM 788 N N . LYS A 1 98 ? -15.654 -7.250 -2.126 1.00 95.75 98 LYS A N 1
ATOM 789 C CA . LYS A 1 98 ? -16.733 -7.206 -1.129 1.00 95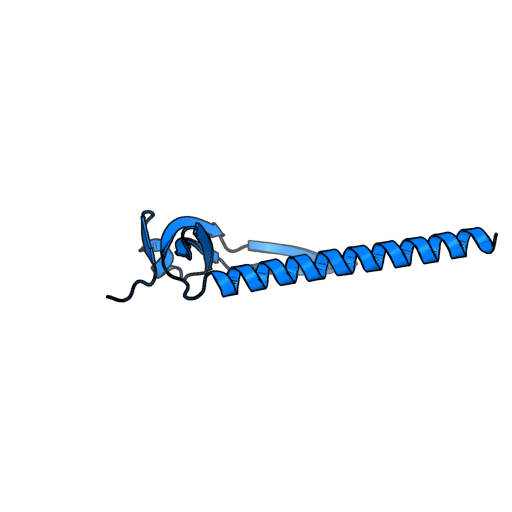.75 98 LYS A CA 1
ATOM 790 C C . LYS A 1 98 ? -16.808 -5.876 -0.381 1.00 95.75 98 LYS A C 1
ATOM 792 O O . LYS A 1 98 ? -17.908 -5.440 -0.065 1.00 95.75 98 LYS A O 1
ATOM 797 N N . ILE A 1 99 ? -15.663 -5.255 -0.093 1.00 95.25 99 ILE A N 1
ATOM 798 C CA . ILE A 1 99 ? -15.599 -4.031 0.711 1.00 95.25 99 ILE A CA 1
ATOM 799 C C . ILE A 1 99 ? -15.903 -2.783 -0.128 1.00 95.25 99 ILE A C 1
ATOM 801 O O . ILE A 1 99 ? -15.351 -2.596 -1.219 1.00 95.25 99 ILE A O 1
ATOM 805 N N . ASN A 1 100 ? -16.766 -1.910 0.376 1.00 96.19 100 ASN A N 1
ATOM 806 C CA . ASN A 1 100 ? -17.167 -0.660 -0.264 1.00 96.19 100 ASN A CA 1
ATOM 807 C C . ASN A 1 100 ? -16.496 0.550 0.391 1.00 96.19 100 ASN A C 1
ATOM 809 O O . ASN A 1 100 ? -15.947 0.475 1.489 1.00 96.19 100 ASN A O 1
ATOM 813 N N . LEU A 1 101 ? -16.534 1.689 -0.304 1.00 96.19 101 LEU A N 1
ATOM 814 C CA . LEU A 1 101 ? -16.148 2.966 0.295 1.00 96.19 101 LEU A CA 1
ATOM 815 C C . LEU A 1 101 ? -17.108 3.296 1.442 1.00 96.19 101 LEU A C 1
ATOM 817 O O . LEU A 1 101 ? -18.322 3.177 1.289 1.00 96.19 101 LEU A O 1
ATOM 821 N N . GLY A 1 102 ? -16.559 3.726 2.571 1.00 94.19 102 GLY A N 1
ATOM 822 C CA . GLY A 1 102 ? -17.299 4.004 3.796 1.00 94.19 102 GLY A CA 1
ATOM 823 C C . GLY A 1 102 ? -17.409 2.817 4.755 1.00 94.19 102 GLY A C 1
ATOM 824 O O . GLY A 1 102 ? -17.662 3.057 5.937 1.00 94.19 102 GLY A O 1
ATOM 825 N N . ASP A 1 103 ? -17.163 1.583 4.296 1.00 95.62 103 ASP A N 1
ATOM 826 C CA . ASP A 1 103 ? -17.150 0.396 5.159 1.00 95.62 103 ASP A CA 1
ATOM 827 C C . ASP A 1 103 ? -15.978 0.450 6.146 1.00 95.62 103 ASP A C 1
ATOM 829 O O . ASP A 1 103 ? -14.946 1.074 5.885 1.00 95.62 103 ASP A O 1
ATOM 833 N N . TYR A 1 104 ? -16.114 -0.234 7.283 1.00 94.62 104 TYR A N 1
ATOM 834 C CA . TYR A 1 104 ? -15.038 -0.346 8.263 1.00 94.62 104 TYR A CA 1
ATOM 835 C C . TYR A 1 104 ? -14.232 -1.626 8.025 1.00 94.62 104 TYR A C 1
ATOM 837 O O . TYR A 1 104 ? -14.725 -2.738 8.208 1.00 94.62 104 TYR A O 1
ATOM 845 N N . TYR A 1 105 ? -12.977 -1.477 7.609 1.00 94.12 105 TYR A N 1
ATOM 846 C CA . TYR A 1 105 ? -12.068 -2.594 7.393 1.00 94.12 105 TYR A CA 1
ATOM 847 C C . TYR A 1 105 ? -11.515 -3.112 8.720 1.00 94.12 105 TYR A C 1
ATOM 849 O O . TYR A 1 105 ? -10.993 -2.332 9.520 1.00 94.12 105 TYR A O 1
ATOM 857 N N . ASN A 1 106 ? -11.562 -4.436 8.893 1.00 88.62 106 ASN A N 1
ATOM 858 C CA . ASN A 1 106 ? -10.924 -5.166 9.991 1.00 88.62 106 ASN A CA 1
ATOM 859 C C . ASN A 1 106 ? -11.364 -4.710 11.397 1.00 88.62 106 ASN A C 1
ATOM 861 O O . ASN A 1 106 ? -10.610 -4.851 12.356 1.00 88.62 106 ASN A O 1
ATOM 865 N N . GLY A 1 107 ? -12.577 -4.159 11.513 1.00 75.38 107 GLY A N 1
ATOM 866 C CA . GLY A 1 107 ? -13.216 -3.947 12.806 1.00 75.38 107 GLY A CA 1
ATOM 867 C C . GLY A 1 107 ? -13.567 -5.301 13.408 1.00 75.38 107 GLY A C 1
ATOM 868 O O . GLY A 1 107 ? -14.168 -6.132 12.728 1.00 75.38 107 GLY A O 1
ATOM 869 N N . MET A 1 108 ? -13.159 -5.542 14.652 1.00 58.59 108 MET A N 1
ATOM 870 C CA . MET A 1 108 ? -13.715 -6.659 15.413 1.00 58.59 108 MET A CA 1
ATOM 871 C C . MET A 1 108 ? -15.213 -6.399 15.606 1.00 58.59 108 MET A C 1
ATOM 873 O O . MET A 1 108 ? -15.585 -5.292 16.003 1.00 58.59 108 MET A O 1
ATOM 877 N N . GLU A 1 109 ? -16.047 -7.395 15.299 1.00 44.06 109 GLU A N 1
ATOM 878 C CA . GLU A 1 109 ? -17.389 -7.490 15.893 1.00 44.06 109 GLU A CA 1
ATOM 879 C C . GLU A 1 109 ? -17.295 -7.605 17.421 1.00 44.06 109 GLU A C 1
ATOM 881 O O . GLU A 1 109 ? -16.357 -8.282 17.912 1.00 44.06 109 GLU A O 1
#